Protein AF-K4GT91-F1 (afdb_monomer_lite)

Foldseek 3Di:
DDPCVQWDQDPVGIDGPDDDDDPVVVVVLVVQCVVVVPPDSVVSVVVVCVVCVVVVVVVVVVVVVVVVPPPPDDDDDDDDDDDDDDDDDDDDDDDDDDDDDDDDDDDDDDDDPPDDDPPPVVVVVVVVVVVVVVVVVVVVVVD

Structure (mmCIF, N/CA/C/O backbone):
data_AF-K4GT91-F1
#
_entry.id   AF-K4GT91-F1
#
loop_
_atom_site.group_PDB
_atom_site.id
_atom_site.type_symbol
_atom_site.label_atom_id
_atom_site.label_alt_id
_atom_site.label_comp_id
_atom_site.label_asym_id
_atom_site.label_entity_id
_atom_site.label_seq_id
_atom_site.pdbx_PDB_ins_code
_atom_site.Cartn_x
_atom_site.Cartn_y
_atom_site.Cartn_z
_atom_site.occupancy
_atom_site.B_iso_or_equiv
_atom_site.auth_seq_id
_atom_site.auth_comp_id
_atom_site.auth_asym_id
_atom_site.auth_atom_id
_atom_site.pdbx_PDB_model_num
ATOM 1 N N . LYS A 1 1 ? 4.064 -30.119 -3.073 1.00 56.38 1 LYS A N 1
ATOM 2 C CA . LYS A 1 1 ? 4.554 -28.962 -2.276 1.00 56.38 1 LYS A CA 1
ATOM 3 C C . LYS A 1 1 ? 3.805 -27.707 -2.748 1.00 56.38 1 LYS A C 1
ATOM 5 O O . LYS A 1 1 ? 4.273 -27.022 -3.643 1.00 56.38 1 LYS A O 1
ATOM 10 N N . LYS A 1 2 ? 2.558 -27.505 -2.295 1.00 62.47 2 LYS A N 1
ATOM 11 C CA . LYS A 1 2 ? 1.686 -26.429 -2.812 1.00 62.47 2 LYS A CA 1
ATOM 12 C C . LYS A 1 2 ? 2.152 -25.104 -2.202 1.00 62.47 2 LYS A C 1
ATOM 14 O O . LYS A 1 2 ? 2.277 -25.028 -0.984 1.00 62.47 2 LYS A O 1
ATOM 19 N N . ASP A 1 3 ? 2.470 -24.124 -3.042 1.00 64.06 3 ASP A N 1
ATOM 20 C CA . ASP A 1 3 ? 2.997 -22.814 -2.647 1.00 64.06 3 ASP A CA 1
ATOM 21 C C . ASP A 1 3 ? 1.975 -22.046 -1.792 1.00 64.06 3 ASP A C 1
ATOM 23 O O . ASP A 1 3 ? 1.023 -21.448 -2.293 1.00 64.06 3 ASP A O 1
ATOM 27 N N . ARG A 1 4 ? 2.150 -22.128 -0.470 1.00 71.00 4 ARG A N 1
ATOM 28 C CA . ARG A 1 4 ? 1.315 -21.450 0.530 1.00 71.00 4 ARG A CA 1
ATOM 29 C C . ARG A 1 4 ? 1.832 -20.059 0.890 1.00 71.00 4 ARG A C 1
ATOM 31 O O . ARG A 1 4 ? 1.158 -19.373 1.646 1.00 71.00 4 ARG A O 1
ATOM 38 N N . HIS A 1 5 ? 2.966 -19.605 0.347 1.00 79.25 5 HIS A N 1
ATOM 39 C CA . HIS A 1 5 ? 3.521 -18.305 0.743 1.00 79.25 5 HIS A CA 1
ATOM 40 C C . HIS A 1 5 ? 2.622 -17.135 0.336 1.00 79.25 5 HIS A C 1
ATOM 42 O O . HIS A 1 5 ? 2.744 -16.057 0.893 1.00 79.25 5 HIS A O 1
ATOM 48 N N . SER A 1 6 ? 1.696 -17.319 -0.605 1.00 88.81 6 SER A N 1
ATOM 49 C CA . SER A 1 6 ? 0.784 -16.261 -1.051 1.00 88.81 6 SER A CA 1
ATOM 50 C C . SER A 1 6 ? -0.464 -16.063 -0.183 1.00 88.81 6 SER A C 1
ATOM 52 O O . SER A 1 6 ? -1.171 -15.074 -0.389 1.00 88.81 6 SER A O 1
ATOM 54 N N . LYS A 1 7 ? -0.748 -16.968 0.764 1.00 93.69 7 LYS A N 1
ATOM 55 C CA . LYS A 1 7 ? -1.958 -16.913 1.592 1.00 93.69 7 LYS A CA 1
ATOM 56 C C . LYS A 1 7 ? -1.639 -16.602 3.050 1.00 93.69 7 LYS A C 1
ATOM 58 O O . LYS A 1 7 ? -0.653 -17.089 3.591 1.00 93.69 7 LYS A O 1
ATOM 63 N N . ILE A 1 8 ? -2.522 -15.832 3.674 1.00 94.44 8 ILE A N 1
ATOM 64 C CA . ILE A 1 8 ? -2.547 -15.559 5.114 1.00 94.44 8 ILE A CA 1
ATOM 65 C C . ILE A 1 8 ? -3.866 -16.062 5.696 1.00 94.44 8 ILE A C 1
ATOM 67 O O . ILE A 1 8 ? -4.878 -16.066 5.000 1.00 94.44 8 ILE A O 1
ATOM 71 N N . TYR A 1 9 ? -3.876 -16.489 6.954 1.00 94.25 9 TYR A N 1
ATOM 72 C CA . TYR A 1 9 ? -5.109 -16.859 7.649 1.00 94.25 9 TYR A CA 1
ATOM 73 C C . TYR A 1 9 ? -5.565 -15.692 8.518 1.00 94.25 9 TYR A C 1
ATOM 75 O O . TYR A 1 9 ? -4.774 -15.108 9.251 1.00 94.25 9 TYR A O 1
ATOM 83 N N . THR A 1 10 ? -6.841 -15.339 8.407 1.00 95.56 10 THR A N 1
ATOM 84 C CA . THR A 1 10 ? -7.498 -14.314 9.228 1.00 95.56 10 THR A CA 1
ATOM 85 C C . THR A 1 10 ? -8.653 -14.955 9.993 1.00 95.56 10 THR A C 1
ATOM 87 O O . THR A 1 10 ? -9.087 -16.047 9.626 1.00 95.56 10 THR A O 1
ATOM 90 N N . ALA A 1 11 ? -9.225 -14.267 10.987 1.00 96.12 11 ALA A N 1
ATOM 91 C CA . ALA A 1 11 ? -10.439 -14.735 11.674 1.00 96.12 11 ALA A CA 1
ATOM 92 C C . ALA A 1 11 ? -11.620 -15.002 10.713 1.00 96.12 11 ALA A C 1
ATOM 94 O O . ALA A 1 11 ? -12.526 -15.760 11.032 1.00 96.12 11 ALA A O 1
ATOM 95 N N . ARG A 1 12 ? -11.591 -14.415 9.506 1.00 95.44 12 ARG A N 1
ATOM 96 C CA . ARG A 1 12 ? -12.582 -14.622 8.437 1.00 95.44 12 ARG A CA 1
ATOM 97 C C . ARG A 1 12 ? -12.150 -15.671 7.394 1.00 95.44 12 ARG A C 1
ATOM 99 O O . ARG A 1 12 ? -12.740 -15.731 6.320 1.00 95.44 12 ARG A O 1
ATOM 106 N N . GLY A 1 13 ? -11.103 -16.454 7.666 1.00 95.56 13 GLY A N 1
ATOM 107 C CA . GLY A 1 13 ? -10.563 -17.492 6.779 1.00 95.56 13 GLY A CA 1
ATOM 108 C C . GLY A 1 13 ? -9.307 -17.089 5.979 1.00 95.56 13 GLY A C 1
ATOM 109 O O . GLY A 1 13 ? -8.714 -16.031 6.233 1.00 95.56 13 GLY A O 1
ATOM 110 N N . PRO A 1 14 ? -8.859 -17.939 5.026 1.00 95.56 14 PRO A N 1
ATOM 111 C CA . PRO A 1 14 ? -7.674 -17.695 4.200 1.00 95.56 14 PRO A CA 1
ATOM 112 C C . PRO A 1 14 ? -7.859 -16.517 3.231 1.00 95.56 14 PRO A C 1
ATOM 114 O O . PRO A 1 14 ? -8.840 -16.457 2.492 1.00 95.56 14 PRO A O 1
ATOM 117 N N . ARG A 1 15 ? -6.877 -15.618 3.157 1.00 95.81 15 ARG A N 1
ATOM 118 C CA . ARG A 1 15 ? -6.843 -14.464 2.245 1.00 95.81 15 ARG A CA 1
ATOM 119 C C . ARG A 1 15 ? -5.564 -14.408 1.423 1.00 95.81 15 ARG A C 1
ATOM 121 O O . ARG A 1 15 ? -4.533 -14.940 1.821 1.00 95.81 15 ARG A O 1
ATOM 128 N N . ASP A 1 16 ? -5.643 -13.780 0.251 1.00 94.25 16 ASP A N 1
ATOM 129 C CA . ASP A 1 16 ? -4.459 -13.438 -0.542 1.00 94.25 16 ASP A CA 1
ATOM 130 C C . ASP A 1 16 ? -3.750 -12.223 0.057 1.00 94.25 16 ASP A C 1
ATOM 132 O O . ASP A 1 16 ? -4.414 -11.285 0.493 1.00 94.25 16 ASP A O 1
ATOM 136 N N . ARG A 1 17 ? -2.417 -12.234 0.066 1.00 94.50 17 ARG A N 1
ATOM 137 C CA . ARG A 1 17 ? -1.619 -11.090 0.535 1.00 94.50 17 ARG A CA 1
ATOM 138 C C . ARG A 1 17 ? -1.321 -10.060 -0.557 1.00 94.50 17 ARG A C 1
ATOM 140 O O . ARG A 1 17 ? -0.703 -9.039 -0.276 1.00 94.50 17 ARG A O 1
ATOM 147 N N . ARG A 1 18 ? -1.668 -10.346 -1.815 1.00 94.12 18 ARG A N 1
ATOM 148 C CA . ARG A 1 18 ? -1.424 -9.441 -2.945 1.00 94.12 18 ARG A CA 1
ATOM 149 C C . ARG A 1 18 ? -2.582 -8.465 -3.072 1.00 94.12 18 ARG A C 1
ATOM 151 O O . ARG A 1 18 ? -3.725 -8.880 -3.252 1.00 94.12 18 ARG A O 1
ATOM 158 N N . MET A 1 19 ? -2.262 -7.182 -3.049 1.00 95.38 19 MET A N 1
ATOM 159 C CA . MET A 1 19 ? -3.227 -6.120 -3.302 1.00 95.38 19 MET A CA 1
ATOM 160 C C . MET A 1 19 ? -3.209 -5.750 -4.785 1.00 95.38 19 MET A C 1
ATOM 162 O O . MET A 1 19 ? -2.147 -5.697 -5.406 1.00 95.38 19 MET A O 1
ATOM 166 N N . ARG A 1 20 ? -4.391 -5.517 -5.361 1.00 96.88 20 ARG A N 1
ATOM 167 C CA . ARG A 1 20 ? -4.554 -4.921 -6.692 1.00 96.88 20 ARG A CA 1
ATOM 168 C C . ARG A 1 20 ? -5.054 -3.502 -6.480 1.00 96.88 20 ARG A C 1
ATOM 170 O O . ARG A 1 20 ? -6.143 -3.327 -5.942 1.00 96.88 20 ARG A O 1
ATOM 177 N N . LEU A 1 21 ? -4.234 -2.529 -6.844 1.00 97.00 21 LEU A N 1
ATOM 178 C CA . LEU A 1 21 ? -4.549 -1.112 -6.698 1.00 97.00 21 LEU A CA 1
ATOM 179 C C . LEU A 1 21 ? -5.222 -0.598 -7.977 1.00 97.00 21 LEU A C 1
ATOM 181 O O . LEU A 1 21 ? -4.982 -1.138 -9.062 1.00 97.00 21 LEU A O 1
ATOM 185 N N . SER A 1 22 ? -6.072 0.423 -7.848 1.00 98.06 22 SER A N 1
ATOM 186 C CA . SER A 1 22 ? -6.531 1.200 -9.003 1.00 98.06 22 SER A CA 1
ATOM 187 C C . SER A 1 22 ? -5.352 1.969 -9.607 1.00 98.06 22 SER A C 1
ATOM 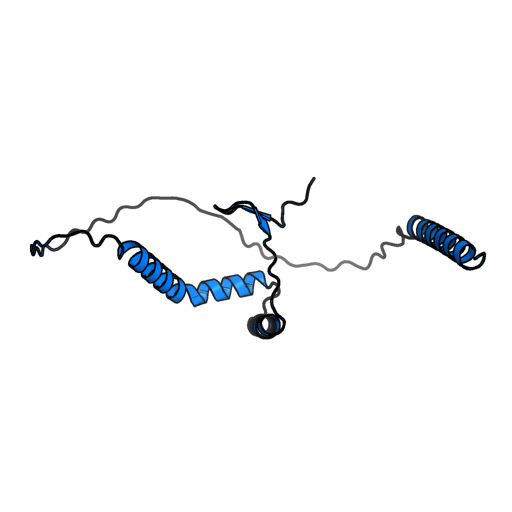189 O O . SER A 1 22 ? -4.319 2.135 -8.962 1.00 98.06 22 SER A O 1
ATOM 191 N N . LEU A 1 23 ? -5.492 2.434 -10.850 1.00 98.00 23 LEU A N 1
ATOM 192 C CA . LEU A 1 23 ? -4.417 3.165 -11.531 1.00 98.00 23 LEU A CA 1
ATOM 193 C C . LEU A 1 23 ? -4.001 4.432 -10.773 1.00 98.00 23 LEU A C 1
ATOM 195 O O . LEU A 1 23 ? -2.812 4.688 -10.624 1.00 98.00 23 LEU A O 1
ATOM 199 N N . GLU A 1 24 ? -4.978 5.184 -10.274 1.00 98.19 24 GLU A N 1
ATOM 200 C CA . GLU A 1 24 ? -4.763 6.419 -9.519 1.00 98.19 24 GLU A CA 1
ATOM 201 C C . GLU A 1 24 ? -3.992 6.159 -8.219 1.00 98.19 24 GLU A C 1
ATOM 203 O O . GLU A 1 24 ? -2.907 6.698 -8.026 1.00 98.19 24 GLU A O 1
ATOM 208 N N . VAL A 1 25 ? -4.475 5.223 -7.397 1.00 97.81 25 VAL A N 1
ATOM 209 C CA . VAL A 1 25 ? -3.819 4.859 -6.131 1.00 97.81 25 VAL A CA 1
ATOM 210 C C . VAL A 1 25 ? -2.443 4.244 -6.375 1.00 97.81 25 VAL A C 1
ATOM 212 O O . VAL A 1 25 ? -1.526 4.456 -5.590 1.00 97.81 25 VAL A O 1
ATOM 215 N N . ALA A 1 26 ? -2.273 3.472 -7.454 1.00 98.00 26 ALA A N 1
ATOM 216 C CA . ALA A 1 26 ? -0.975 2.910 -7.801 1.00 98.00 26 ALA A CA 1
ATOM 217 C C . ALA A 1 26 ? 0.051 4.009 -8.101 1.00 98.00 26 ALA A C 1
ATOM 219 O O . ALA A 1 26 ? 1.184 3.880 -7.650 1.00 98.00 26 ALA A O 1
ATOM 220 N N . ARG A 1 27 ? -0.334 5.077 -8.815 1.00 98.19 27 ARG A N 1
ATOM 221 C CA . ARG A 1 27 ? 0.566 6.200 -9.110 1.00 98.19 27 ARG A CA 1
ATOM 222 C C . ARG A 1 27 ? 1.066 6.842 -7.816 1.00 98.19 27 ARG A C 1
ATOM 224 O O . ARG A 1 27 ? 2.262 6.808 -7.563 1.00 98.19 27 ARG A O 1
ATOM 231 N N . GLU A 1 28 ? 0.154 7.297 -6.961 1.00 98.00 28 GLU A N 1
ATOM 232 C CA . GLU A 1 28 ? 0.522 7.933 -5.687 1.00 98.00 28 GLU A CA 1
ATOM 233 C C . GLU A 1 28 ? 1.340 7.002 -4.779 1.00 98.00 28 GLU A C 1
ATOM 235 O O . GLU A 1 28 ? 2.294 7.422 -4.124 1.00 98.00 28 GLU A O 1
ATOM 240 N N . PHE A 1 29 ? 0.992 5.711 -4.753 1.00 98.19 29 PHE A N 1
ATOM 241 C CA . PHE A 1 29 ? 1.703 4.719 -3.955 1.00 98.19 29 PHE A CA 1
ATOM 242 C C . PHE A 1 29 ? 3.149 4.510 -4.423 1.00 98.19 29 PHE A C 1
ATOM 244 O O . PHE A 1 29 ? 4.048 4.415 -3.584 1.00 98.19 29 PHE A O 1
ATOM 251 N N . PHE A 1 30 ? 3.382 4.401 -5.735 1.00 97.69 30 PHE A N 1
ATOM 252 C CA . PHE A 1 30 ? 4.728 4.191 -6.272 1.00 97.69 30 PHE A CA 1
ATOM 253 C C . PHE A 1 30 ? 5.572 5.466 -6.216 1.00 97.69 30 PHE A C 1
ATOM 255 O O . PHE A 1 30 ? 6.742 5.367 -5.863 1.00 97.69 30 PHE A O 1
ATOM 262 N N . ASP A 1 31 ? 4.975 6.644 -6.411 1.00 98.12 31 ASP A N 1
ATOM 263 C CA . ASP A 1 31 ? 5.669 7.924 -6.216 1.00 98.12 31 ASP A CA 1
ATOM 264 C C . ASP A 1 31 ? 6.180 8.051 -4.765 1.00 98.12 31 ASP A C 1
ATOM 266 O O . ASP A 1 31 ? 7.332 8.415 -4.519 1.00 98.12 31 ASP A O 1
ATOM 270 N N . LEU A 1 32 ? 5.354 7.665 -3.783 1.00 97.81 32 LEU A N 1
ATOM 271 C CA . LEU A 1 32 ? 5.769 7.595 -2.380 1.00 97.81 32 LEU A CA 1
ATOM 272 C C . LEU A 1 32 ? 6.865 6.544 -2.147 1.00 97.81 32 LEU A C 1
ATOM 274 O O . LEU A 1 32 ? 7.784 6.778 -1.363 1.00 97.81 32 LEU A O 1
ATOM 278 N N . GLN A 1 33 ? 6.764 5.373 -2.782 1.00 98.12 33 GLN A N 1
ATOM 279 C CA . GLN A 1 33 ? 7.773 4.320 -2.658 1.00 98.12 33 GLN A CA 1
ATOM 280 C C . GLN A 1 33 ? 9.144 4.795 -3.159 1.00 98.12 33 GLN A C 1
ATOM 282 O O . GLN A 1 33 ? 10.146 4.516 -2.495 1.00 98.12 33 GLN A O 1
ATOM 287 N N . ASP A 1 34 ? 9.173 5.517 -4.277 1.00 98.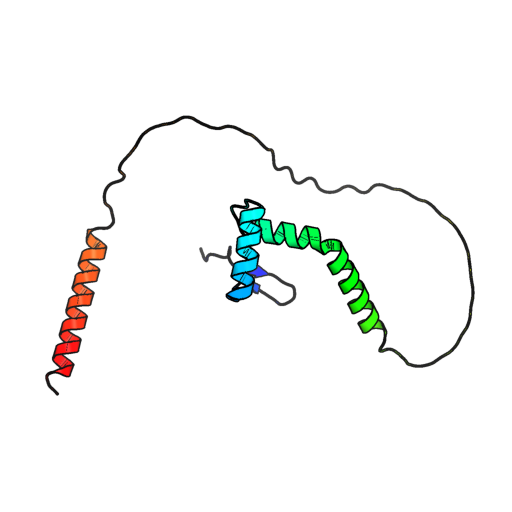12 34 ASP A N 1
ATOM 288 C CA . ASP A 1 34 ? 10.389 6.077 -4.863 1.00 98.12 34 ASP A CA 1
ATOM 289 C C . ASP A 1 34 ? 10.964 7.191 -3.980 1.00 98.12 34 ASP A C 1
ATOM 291 O O . ASP A 1 34 ? 12.165 7.203 -3.719 1.00 98.12 34 ASP A O 1
ATOM 295 N N . MET A 1 35 ? 10.114 8.060 -3.423 1.00 97.94 35 MET A N 1
ATOM 296 C CA . MET A 1 35 ? 10.536 9.111 -2.485 1.00 97.94 35 MET A CA 1
ATOM 297 C C . MET A 1 35 ? 11.152 8.551 -1.192 1.00 97.94 35 MET A C 1
ATOM 299 O O . MET A 1 35 ? 12.056 9.158 -0.622 1.00 97.94 35 MET A O 1
ATOM 303 N N . LEU A 1 36 ? 10.663 7.406 -0.711 1.00 97.38 36 LEU A N 1
ATOM 304 C CA . LEU A 1 36 ? 11.220 6.704 0.453 1.00 97.38 36 LEU A CA 1
ATOM 305 C C . LEU A 1 36 ? 12.386 5.768 0.087 1.00 97.38 36 LEU A C 1
ATOM 307 O O . LEU A 1 36 ? 12.956 5.132 0.975 1.00 97.38 36 LEU A O 1
ATOM 311 N N . GLU A 1 37 ? 12.705 5.649 -1.204 1.00 97.62 37 GLU A N 1
ATOM 312 C CA . GLU A 1 37 ? 13.750 4.783 -1.761 1.00 97.62 37 GLU A CA 1
ATOM 313 C C . GLU A 1 37 ? 13.616 3.307 -1.334 1.00 97.62 37 GLU A C 1
ATOM 315 O O . GLU A 1 37 ? 14.591 2.581 -1.103 1.00 97.62 37 GLU A O 1
ATOM 320 N N . PHE A 1 38 ? 12.379 2.817 -1.212 1.00 97.75 38 PHE A N 1
ATOM 321 C CA . PHE A 1 38 ? 12.128 1.436 -0.812 1.00 97.75 38 PHE A CA 1
ATOM 322 C C . PHE A 1 38 ? 12.082 0.477 -2.006 1.00 97.75 38 PHE A C 1
ATOM 324 O O . PHE A 1 38 ? 11.232 0.568 -2.881 1.00 97.75 38 PHE A O 1
ATOM 331 N N . ASP A 1 39 ? 12.909 -0.570 -1.958 1.00 95.06 39 ASP A N 1
ATOM 332 C CA . ASP A 1 39 ? 12.941 -1.637 -2.977 1.00 95.06 39 ASP A CA 1
ATOM 333 C C . ASP A 1 39 ? 11.674 -2.523 -2.989 1.00 95.06 39 ASP A C 1
ATOM 335 O O . ASP A 1 39 ? 11.326 -3.153 -3.987 1.00 95.06 39 ASP A O 1
ATOM 339 N N . LYS A 1 40 ? 10.949 -2.599 -1.865 1.00 96.31 40 LYS A N 1
ATOM 340 C CA . LYS A 1 40 ? 9.764 -3.459 -1.726 1.00 96.31 40 LYS A CA 1
ATOM 341 C C . LYS A 1 40 ? 8.563 -2.664 -1.245 1.00 96.31 40 LYS A C 1
ATOM 343 O O . LYS A 1 40 ? 8.592 -2.136 -0.138 1.00 96.31 40 LYS A O 1
ATOM 348 N N . ALA A 1 41 ? 7.458 -2.763 -1.984 1.00 95.69 41 ALA A N 1
ATOM 349 C CA . ALA A 1 41 ? 6.163 -2.179 -1.629 1.00 95.69 41 ALA A CA 1
ATOM 350 C C . ALA A 1 41 ? 5.690 -2.532 -0.204 1.00 95.69 41 ALA A C 1
ATOM 352 O O . ALA A 1 41 ? 5.027 -1.736 0.452 1.00 95.69 41 ALA A O 1
ATOM 353 N N . SER A 1 42 ? 6.052 -3.713 0.316 1.00 96.12 42 SER A N 1
ATOM 354 C CA . SER A 1 42 ? 5.708 -4.102 1.690 1.00 96.12 42 SER A CA 1
ATOM 355 C C . SER A 1 42 ? 6.298 -3.163 2.746 1.00 96.12 42 SER A C 1
ATOM 357 O O . SER A 1 42 ? 5.649 -2.944 3.763 1.00 96.12 42 SER A O 1
ATOM 359 N N . LYS A 1 43 ? 7.487 -2.590 2.504 1.00 97.81 43 LYS A N 1
ATOM 360 C CA . LYS A 1 43 ? 8.116 -1.612 3.406 1.00 97.81 43 LYS A CA 1
ATOM 361 C C . LYS A 1 43 ? 7.366 -0.283 3.390 1.00 97.81 43 LYS A C 1
ATOM 363 O O . LYS A 1 43 ? 7.118 0.287 4.444 1.00 97.81 43 LYS A O 1
ATOM 368 N N . THR A 1 44 ? 6.930 0.167 2.213 1.00 97.88 44 THR A N 1
ATOM 369 C CA . THR A 1 44 ? 6.090 1.366 2.073 1.00 97.88 44 THR A CA 1
ATOM 370 C C . THR A 1 44 ? 4.776 1.203 2.832 1.00 97.88 44 THR A C 1
ATOM 372 O O . THR A 1 44 ? 4.370 2.094 3.571 1.00 97.88 44 THR A O 1
ATOM 375 N N . VAL A 1 45 ? 4.134 0.035 2.719 1.00 97.69 45 VAL A N 1
ATOM 376 C CA . VAL A 1 45 ? 2.907 -0.271 3.474 1.00 97.69 45 VAL A CA 1
ATOM 377 C C . VAL A 1 45 ? 3.168 -0.299 4.985 1.00 97.69 45 VAL A C 1
ATOM 379 O O . VAL A 1 45 ? 2.373 0.245 5.747 1.00 97.69 45 VAL A O 1
ATOM 382 N N . GLU A 1 46 ? 4.274 -0.890 5.438 1.00 97.62 46 GLU A N 1
ATOM 383 C CA . GLU A 1 46 ? 4.665 -0.890 6.856 1.00 97.62 46 GLU A CA 1
ATOM 384 C C . GLU A 1 46 ? 4.912 0.528 7.395 1.00 97.62 46 GLU A C 1
ATOM 386 O O . GLU A 1 46 ? 4.474 0.864 8.502 1.00 97.62 46 GLU A O 1
ATOM 391 N N . TRP A 1 47 ? 5.559 1.378 6.597 1.00 98.31 47 TRP A N 1
ATOM 392 C CA . TRP A 1 47 ? 5.776 2.784 6.917 1.00 98.31 47 TRP A CA 1
ATOM 393 C C . TRP A 1 47 ? 4.450 3.550 7.014 1.00 98.31 47 TRP A C 1
ATOM 395 O O . TRP A 1 47 ? 4.199 4.198 8.029 1.00 98.31 47 TRP A O 1
ATOM 405 N N . LEU A 1 48 ? 3.548 3.387 6.039 1.00 97.81 48 LEU A N 1
ATOM 406 C CA . LEU A 1 48 ? 2.208 3.989 6.056 1.00 97.81 48 LEU A CA 1
ATOM 407 C C . LEU A 1 48 ? 1.402 3.565 7.292 1.00 97.81 48 LEU A C 1
ATOM 409 O O . LEU A 1 48 ? 0.782 4.403 7.952 1.00 97.81 48 LEU A O 1
ATOM 413 N N . LEU A 1 49 ? 1.426 2.275 7.641 1.00 97.50 49 LEU A N 1
ATOM 414 C CA . LEU A 1 49 ? 0.767 1.760 8.844 1.00 97.50 49 LEU A CA 1
ATOM 415 C C . LEU A 1 49 ? 1.390 2.326 10.119 1.00 97.50 49 LEU A C 1
ATOM 417 O O . LEU A 1 49 ? 0.670 2.579 11.079 1.00 97.50 49 LEU A O 1
ATOM 421 N N . SER A 1 50 ? 2.706 2.545 10.132 1.00 97.50 50 SER A N 1
ATOM 422 C CA . SER A 1 50 ? 3.406 3.155 11.263 1.00 97.50 50 SER A CA 1
ATOM 423 C C . SER A 1 50 ? 3.062 4.629 11.439 1.00 97.50 50 SER A C 1
ATOM 425 O O . SER A 1 50 ? 2.790 5.045 12.566 1.00 97.50 50 SER A O 1
ATOM 427 N N . GLN A 1 51 ? 2.996 5.384 10.345 1.00 96.56 51 GLN A N 1
ATOM 428 C CA . GLN A 1 51 ? 2.640 6.800 10.358 1.00 96.56 51 GLN A CA 1
ATOM 429 C C . GLN A 1 51 ? 1.169 7.023 10.742 1.00 96.56 51 GLN A C 1
ATOM 431 O O . GLN A 1 51 ? 0.843 7.966 11.457 1.00 96.56 51 GLN A O 1
ATOM 436 N N . SER A 1 52 ? 0.276 6.119 10.329 1.00 97.38 52 SER A N 1
ATOM 437 C CA . SER A 1 52 ? -1.169 6.200 10.598 1.00 97.38 52 SER A CA 1
ATOM 438 C C . SER A 1 52 ? -1.612 5.560 11.924 1.00 97.38 52 SER A C 1
ATOM 440 O O . SER A 1 52 ? -2.810 5.518 12.213 1.00 97.38 52 SER A O 1
ATOM 442 N N . LYS A 1 53 ? -0.683 5.100 12.781 1.00 96.75 53 LYS A N 1
ATOM 443 C CA . LYS A 1 53 ? -1.001 4.435 14.065 1.00 96.75 53 LYS A CA 1
ATOM 444 C C . LYS A 1 53 ? -1.963 5.238 14.945 1.00 96.75 53 LYS A C 1
ATOM 446 O O . LYS A 1 53 ? -2.858 4.650 15.552 1.00 96.75 53 LYS A O 1
ATOM 451 N N . SER A 1 54 ? -1.781 6.554 15.049 1.00 95.44 54 SER A N 1
ATOM 452 C CA . SER A 1 54 ? -2.647 7.428 15.856 1.00 95.44 54 SER A CA 1
ATOM 453 C C . SER A 1 54 ? -4.070 7.491 15.295 1.00 95.44 54 SER A C 1
ATOM 455 O O . SER A 1 54 ? -5.023 7.236 16.033 1.00 95.44 54 SER A O 1
ATOM 457 N N . ALA A 1 55 ? -4.205 7.724 13.988 1.00 96.69 55 ALA A N 1
ATOM 458 C CA . ALA A 1 55 ? -5.488 7.766 13.291 1.00 96.69 55 ALA A CA 1
ATOM 459 C C . ALA A 1 55 ? -6.240 6.428 13.396 1.00 96.69 55 ALA A C 1
ATOM 461 O O . ALA A 1 55 ? -7.433 6.400 13.692 1.00 96.69 55 ALA A O 1
ATOM 462 N N . ILE A 1 56 ? -5.534 5.299 13.252 1.00 96.38 56 ILE A N 1
ATOM 463 C CA . ILE A 1 56 ? -6.126 3.962 13.414 1.00 96.38 56 ILE A CA 1
ATOM 464 C C . ILE A 1 56 ? -6.640 3.764 14.851 1.00 96.38 56 ILE A C 1
ATOM 466 O O . ILE A 1 56 ? -7.741 3.242 15.046 1.00 96.38 56 ILE A O 1
ATOM 470 N N . LYS A 1 57 ? -5.882 4.195 15.872 1.00 95.56 57 LYS A N 1
ATOM 471 C CA . LYS A 1 57 ? -6.303 4.110 17.286 1.00 95.56 57 LYS A CA 1
ATOM 472 C C . LYS A 1 57 ? -7.538 4.962 17.578 1.00 95.56 57 LYS A C 1
ATOM 474 O O . LYS A 1 57 ? -8.385 4.567 18.378 1.00 95.56 57 LYS A O 1
ATOM 479 N N . GLU A 1 58 ? -7.642 6.139 16.976 1.00 95.38 58 GLU A N 1
ATOM 480 C CA . GLU A 1 58 ? -8.829 6.986 17.086 1.00 95.38 58 GLU A CA 1
ATOM 481 C C . GLU A 1 58 ? -10.052 6.342 16.432 1.00 95.38 58 GLU A C 1
ATOM 483 O O . GLU A 1 58 ? -11.083 6.195 17.091 1.00 95.38 58 GLU A O 1
ATOM 488 N N . LEU A 1 59 ? -9.904 5.851 15.202 1.00 94.94 59 LEU A N 1
ATO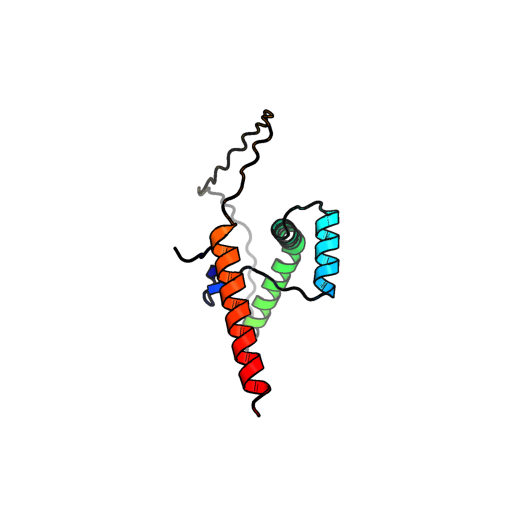M 489 C CA . LEU A 1 59 ? -10.963 5.139 14.488 1.00 94.94 59 LEU A CA 1
ATOM 490 C C . LEU A 1 59 ? -11.439 3.893 15.253 1.00 94.94 59 LEU A C 1
ATOM 492 O O . LEU A 1 59 ? -12.627 3.600 15.327 1.00 94.94 59 LEU A O 1
ATOM 496 N N . SER A 1 60 ? -10.516 3.166 15.879 1.00 93.38 60 SER A N 1
ATOM 497 C CA . SER A 1 60 ? -10.855 1.981 16.676 1.00 93.38 60 SER A CA 1
ATOM 498 C C . SER A 1 60 ? -11.716 2.343 17.893 1.00 93.38 60 SER A C 1
ATOM 500 O O . SER A 1 60 ? -12.670 1.633 18.213 1.00 93.38 60 SER A O 1
ATOM 502 N N . ARG A 1 61 ? -11.424 3.477 18.547 1.00 92.19 61 ARG A N 1
ATOM 503 C CA . ARG A 1 61 ? -12.231 3.993 19.664 1.00 92.19 61 ARG A CA 1
ATOM 504 C C . ARG A 1 61 ? -13.612 4.454 19.206 1.00 92.19 61 ARG A C 1
ATOM 506 O O . ARG A 1 61 ? -14.581 4.196 19.916 1.00 92.19 61 ARG A O 1
ATOM 513 N N . SER A 1 62 ? -13.727 5.123 18.058 1.00 90.94 62 SER A N 1
ATOM 514 C CA . SER A 1 62 ? -15.032 5.578 17.559 1.00 90.94 62 SER A CA 1
ATOM 515 C C . SER A 1 62 ? -15.940 4.404 17.182 1.00 90.94 62 SER A C 1
ATOM 517 O O . SER A 1 62 ? -17.101 4.388 17.588 1.00 90.94 62 SER A O 1
ATOM 519 N N . ILE A 1 63 ? -15.400 3.373 16.523 1.00 90.69 63 ILE A N 1
ATOM 520 C CA . ILE A 1 63 ? -16.138 2.138 16.210 1.00 90.69 63 ILE A CA 1
ATOM 521 C C . ILE A 1 63 ? -16.626 1.453 17.496 1.00 90.69 63 ILE A C 1
ATOM 523 O O . ILE A 1 63 ? -17.783 1.044 17.578 1.00 90.69 63 ILE A O 1
ATOM 527 N N . ALA A 1 64 ? -15.777 1.367 18.527 1.00 86.00 64 ALA A N 1
ATOM 528 C CA . ALA A 1 64 ? -16.169 0.792 19.814 1.00 86.00 64 ALA A CA 1
ATOM 529 C C . ALA A 1 64 ? -17.301 1.587 20.493 1.00 86.00 64 ALA A C 1
ATOM 531 O O . ALA A 1 64 ? -18.242 0.988 21.010 1.00 86.00 64 ALA A O 1
ATOM 532 N N . LYS A 1 65 ? -17.256 2.926 20.443 1.00 80.38 65 LYS A N 1
ATOM 533 C CA . LYS A 1 65 ? -18.320 3.790 20.983 1.00 80.38 65 LYS A CA 1
ATOM 534 C C . LYS A 1 65 ? -19.655 3.605 20.256 1.00 80.38 65 LYS A C 1
ATOM 536 O O . LYS A 1 65 ? -20.687 3.553 20.917 1.00 80.38 65 LYS A O 1
ATOM 541 N N . MET A 1 66 ? -19.650 3.466 18.927 1.00 74.12 66 MET A N 1
ATOM 542 C CA . MET A 1 66 ? -20.883 3.237 18.156 1.00 74.12 66 MET A CA 1
ATOM 543 C C . MET A 1 66 ? -21.542 1.897 18.507 1.00 74.12 66 MET A C 1
ATOM 545 O O . MET A 1 66 ? -22.762 1.831 18.622 1.00 74.12 66 MET A O 1
ATOM 549 N N . ASN A 1 67 ? -20.747 0.854 18.758 1.00 70.19 67 ASN A N 1
ATOM 550 C CA . ASN A 1 67 ? -21.268 -0.459 19.148 1.00 70.19 67 ASN A CA 1
ATOM 551 C C . ASN A 1 67 ? -21.850 -0.487 20.574 1.00 70.19 67 ASN A C 1
ATOM 553 O O . ASN A 1 67 ? -22.618 -1.389 20.890 1.00 70.19 67 ASN A O 1
ATOM 557 N N . ASN A 1 68 ? -21.511 0.494 21.418 1.00 61.00 68 ASN A N 1
ATOM 558 C CA . ASN A 1 68 ? -22.008 0.607 22.793 1.00 61.00 68 ASN A CA 1
ATOM 559 C C . ASN A 1 68 ? -23.249 1.516 22.921 1.00 61.00 68 ASN A C 1
ATOM 561 O O . ASN A 1 68 ? -23.782 1.674 24.015 1.00 61.00 68 ASN A O 1
ATOM 565 N N . SER A 1 69 ? -23.702 2.139 21.825 1.00 59.12 69 SER A N 1
ATOM 566 C CA . SER A 1 69 ? -24.770 3.154 21.825 1.00 59.12 69 SER A CA 1
ATOM 567 C C . SER A 1 69 ? -26.169 2.600 21.503 1.00 59.12 69 SER A C 1
ATOM 569 O O . SER A 1 69 ? -27.121 3.375 21.421 1.00 59.12 69 SER A O 1
ATOM 571 N N . CYS A 1 70 ? -26.328 1.286 21.316 1.00 42.81 70 CYS A N 1
ATOM 572 C CA . CYS A 1 70 ? -27.617 0.655 20.994 1.00 42.81 70 CYS A CA 1
ATOM 573 C C . CYS A 1 70 ? -28.221 -0.201 22.123 1.00 42.81 70 CYS A C 1
ATOM 575 O O . CYS A 1 70 ? -29.151 -0.962 21.877 1.00 42.81 70 CYS A O 1
ATOM 577 N N . THR A 1 71 ? -27.780 -0.029 23.372 1.00 50.47 71 THR A N 1
ATOM 578 C CA . THR A 1 71 ? -28.507 -0.516 24.560 1.00 50.47 71 THR A CA 1
ATOM 579 C C . THR A 1 71 ? -29.096 0.657 25.339 1.00 50.47 71 THR A C 1
ATOM 581 O O .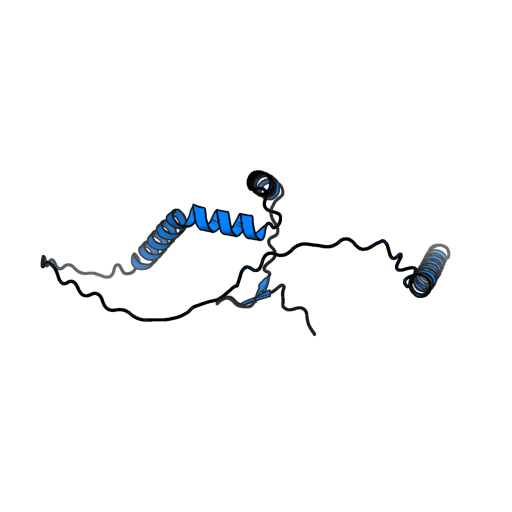 THR A 1 71 ? -28.758 0.895 26.494 1.00 50.47 71 THR A O 1
ATOM 584 N N . ALA A 1 72 ? -29.975 1.422 24.691 1.00 49.97 72 ALA A N 1
ATOM 585 C CA . ALA A 1 72 ? -30.877 2.332 25.386 1.00 49.97 72 ALA A CA 1
ATOM 586 C C . ALA A 1 72 ? -32.131 1.550 25.800 1.00 49.97 72 ALA A C 1
ATOM 588 O O . ALA A 1 72 ? -33.139 1.528 25.098 1.00 49.97 72 ALA A O 1
ATOM 589 N N . GLY A 1 73 ? -32.029 0.877 26.943 1.00 48.09 73 GLY A N 1
ATOM 590 C CA . GLY A 1 73 ? -33.159 0.387 27.719 1.00 48.09 73 GLY A CA 1
ATOM 591 C C . GLY A 1 73 ? -33.012 0.900 29.146 1.00 48.09 73 GLY A C 1
ATOM 592 O O . GLY A 1 73 ? -32.318 0.279 29.935 1.00 48.09 73 GLY A O 1
ATOM 593 N N . SER A 1 74 ? -33.612 2.064 29.405 1.00 53.56 74 SER A N 1
ATOM 594 C CA . SER A 1 74 ? -34.062 2.610 30.695 1.00 53.56 74 SER A CA 1
ATOM 595 C C . SER A 1 74 ? -33.298 2.253 31.980 1.00 53.56 74 SER A C 1
ATOM 597 O O . SER A 1 74 ? -33.444 1.159 32.508 1.00 53.56 74 SER A O 1
ATOM 599 N N . ALA A 1 75 ? -32.669 3.250 32.605 1.00 44.75 75 ALA A N 1
ATOM 600 C CA . ALA A 1 75 ? -33.228 3.975 33.759 1.00 44.75 75 ALA A CA 1
ATOM 601 C C . ALA A 1 75 ? -32.120 4.733 34.514 1.00 44.75 75 ALA A C 1
ATOM 603 O O . ALA A 1 75 ? -31.016 4.241 34.716 1.00 44.75 75 ALA A O 1
ATOM 604 N N . SER A 1 76 ? -32.470 5.952 34.913 1.00 50.84 76 SER A N 1
ATOM 605 C CA . SER A 1 76 ? -31.774 6.835 35.850 1.00 50.84 76 SER A CA 1
ATOM 606 C C . SER A 1 76 ? -31.118 6.114 37.036 1.00 50.84 76 SER A C 1
ATOM 608 O O . SER A 1 76 ? -31.779 5.304 37.676 1.00 50.84 76 SER A O 1
ATOM 610 N N . SER A 1 77 ? -29.884 6.486 37.394 1.00 46.78 77 SER A N 1
ATOM 611 C CA . SER A 1 77 ? -29.553 6.846 38.783 1.00 46.78 77 SER A CA 1
ATOM 612 C C . SER A 1 77 ? -28.157 7.463 38.876 1.00 46.78 77 SER A C 1
ATOM 614 O O . SER A 1 77 ? -27.161 6.894 38.439 1.00 46.78 77 SER A O 1
ATOM 616 N N . THR A 1 78 ? -28.117 8.643 39.479 1.00 50.88 78 THR A N 1
ATOM 617 C CA . THR A 1 78 ? -26.948 9.411 39.910 1.00 50.88 78 THR A CA 1
ATOM 618 C C . THR A 1 78 ? -26.137 8.657 40.964 1.00 50.88 78 THR A C 1
ATOM 620 O O . THR A 1 78 ? -26.731 8.121 41.898 1.00 50.88 78 THR A O 1
ATOM 623 N N . SER A 1 79 ? -24.807 8.681 40.882 1.00 49.84 79 SER A N 1
ATOM 624 C CA . SER A 1 79 ? -23.938 8.541 42.058 1.00 49.84 79 SER A CA 1
ATOM 625 C C . SER A 1 79 ? -22.515 8.963 41.713 1.00 49.84 79 SER A C 1
ATOM 627 O O . SER A 1 79 ? -21.872 8.377 40.847 1.00 49.84 79 SER A O 1
ATOM 629 N N . GLU A 1 80 ? -22.045 9.982 42.416 1.00 46.62 80 GLU A N 1
ATOM 630 C CA . GLU A 1 80 ? -20.708 10.558 42.355 1.00 46.62 80 GLU A CA 1
ATOM 631 C C . GLU A 1 80 ? -19.771 9.775 43.287 1.00 46.62 80 GLU A C 1
ATOM 633 O O . GLU A 1 80 ? -20.156 9.452 44.410 1.00 46.62 80 GLU A O 1
ATOM 638 N N . CYS A 1 81 ? -18.542 9.486 42.856 1.00 34.22 81 CYS A N 1
ATOM 639 C CA . CYS A 1 81 ? -17.444 9.166 43.769 1.00 34.22 81 CYS A CA 1
ATOM 640 C C . CYS A 1 81 ? -16.080 9.434 43.114 1.00 34.22 81 CYS A C 1
ATOM 642 O O . CYS A 1 81 ? -15.627 8.713 42.226 1.00 34.22 81 CYS A O 1
ATOM 644 N N . GLU A 1 82 ? -15.422 10.496 43.584 1.00 45.78 82 GLU A N 1
ATOM 645 C CA . GLU A 1 82 ? -13.970 10.649 43.526 1.00 45.78 82 GLU A CA 1
ATOM 646 C C . GLU A 1 82 ? -13.308 9.679 44.518 1.00 45.78 82 GLU A C 1
ATOM 648 O O . GLU A 1 82 ? -13.748 9.576 45.661 1.00 45.78 82 GLU A O 1
ATOM 653 N N . VAL A 1 83 ? -12.215 9.023 44.114 1.00 39.06 83 VAL A N 1
ATOM 654 C CA . VAL A 1 83 ? -11.132 8.599 45.020 1.00 39.06 83 VAL A CA 1
ATOM 655 C C . VAL A 1 83 ? -9.850 8.389 44.210 1.00 39.06 83 VAL A C 1
ATOM 657 O O . VAL A 1 83 ? -9.855 7.784 43.138 1.00 39.06 83 VAL A O 1
ATOM 660 N N . ALA A 1 84 ? -8.753 8.938 44.725 1.00 39.88 84 ALA A N 1
ATOM 661 C CA . ALA A 1 84 ? -7.441 8.963 44.101 1.00 39.88 84 ALA A CA 1
ATOM 662 C C . ALA A 1 84 ? -6.542 7.779 44.516 1.00 39.88 84 ALA A C 1
ATOM 664 O O . ALA A 1 84 ? -6.589 7.321 45.652 1.00 39.88 84 ALA A O 1
ATOM 665 N N . SER A 1 85 ? -5.641 7.439 43.585 1.00 42.75 85 SER A N 1
ATOM 666 C CA . SER A 1 85 ? -4.277 6.898 43.742 1.00 42.75 85 SER A CA 1
ATOM 667 C C . SER A 1 85 ? -4.037 5.463 44.239 1.00 42.75 85 SER A C 1
ATOM 669 O O . SER A 1 85 ? -4.438 5.062 45.324 1.00 42.75 85 SER A O 1
ATOM 671 N N . GLY A 1 86 ? -3.197 4.749 43.476 1.00 31.97 86 GLY A N 1
ATOM 672 C CA . GLY A 1 86 ? -2.499 3.527 43.882 1.00 31.97 86 GLY A CA 1
ATOM 673 C C . GLY A 1 86 ? -1.577 3.020 42.769 1.00 31.97 86 GLY A C 1
ATOM 674 O O . GLY A 1 86 ? -2.043 2.442 41.795 1.00 31.97 86 GLY A O 1
ATOM 675 N N . ILE A 1 87 ? -0.281 3.303 42.899 1.00 42.19 87 ILE A N 1
ATOM 676 C CA . ILE A 1 87 ? 0.820 2.810 42.060 1.00 42.19 87 ILE A CA 1
ATOM 677 C C . ILE A 1 87 ? 1.093 1.329 42.365 1.00 42.19 87 ILE A C 1
ATOM 679 O O . ILE A 1 87 ? 1.105 0.961 43.535 1.00 42.19 87 ILE A O 1
ATOM 683 N N . ASP A 1 88 ? 1.356 0.509 41.345 1.00 34.53 88 ASP A N 1
ATOM 684 C CA . ASP A 1 88 ? 2.244 -0.657 41.467 1.00 34.53 88 ASP A CA 1
ATOM 685 C C . ASP A 1 88 ? 2.841 -1.022 40.097 1.00 34.53 88 ASP A C 1
ATOM 687 O O . ASP A 1 88 ? 2.138 -1.093 39.085 1.00 34.53 88 ASP A O 1
ATOM 691 N N . GLU A 1 89 ? 4.163 -1.188 40.077 1.00 37.75 89 GLU A N 1
ATOM 692 C CA . GLU A 1 89 ? 4.980 -1.648 38.953 1.00 37.75 89 GLU A CA 1
ATOM 693 C C . GLU A 1 89 ? 5.458 -3.056 39.307 1.00 37.75 89 GLU A C 1
ATOM 695 O O . GLU A 1 89 ? 6.105 -3.233 40.338 1.00 37.75 89 GLU A O 1
ATOM 700 N N . ALA A 1 90 ? 5.175 -4.044 38.458 1.00 33.16 90 ALA A N 1
ATOM 701 C CA . ALA A 1 90 ? 5.894 -5.311 38.494 1.00 33.16 90 ALA A CA 1
ATOM 702 C C . ALA A 1 90 ? 5.851 -6.029 37.134 1.00 33.16 90 ALA A C 1
ATOM 704 O O . ALA A 1 90 ? 4.918 -6.757 36.800 1.00 33.16 90 ALA A O 1
ATOM 705 N N . THR A 1 91 ? 6.908 -5.815 36.350 1.00 34.12 91 THR A N 1
ATOM 706 C CA . THR A 1 91 ? 7.760 -6.849 35.724 1.00 34.12 91 THR A CA 1
ATOM 707 C C . THR A 1 91 ? 7.113 -8.197 35.328 1.00 34.12 91 THR A C 1
ATOM 709 O O . THR A 1 91 ? 6.871 -9.070 36.160 1.00 34.12 91 THR A O 1
ATOM 712 N N . GLY A 1 92 ? 7.027 -8.452 34.012 1.00 33.38 92 GLY A N 1
ATOM 713 C CA . GLY A 1 92 ? 6.728 -9.765 33.421 1.00 33.38 92 GLY A CA 1
ATOM 714 C C . GLY A 1 92 ? 7.358 -9.950 32.031 1.00 33.38 92 GLY A C 1
ATOM 715 O O . GLY A 1 92 ? 6.996 -9.269 31.080 1.00 33.38 92 GLY A O 1
ATOM 716 N N . LYS A 1 93 ? 8.333 -10.864 31.950 1.00 33.81 93 LYS A N 1
ATOM 717 C CA . LYS A 1 93 ? 9.171 -11.285 30.803 1.00 33.81 93 LYS A CA 1
ATOM 718 C C . LYS A 1 93 ? 8.410 -11.864 29.589 1.00 33.81 93 LYS A C 1
ATOM 720 O O . LYS A 1 93 ? 7.431 -12.576 29.769 1.00 33.81 93 LYS A O 1
ATOM 725 N N . GLY A 1 94 ? 9.024 -11.727 28.403 1.00 28.67 94 GLY A N 1
ATOM 726 C CA . GLY A 1 94 ? 8.842 -12.574 27.200 1.00 28.67 94 GLY A CA 1
ATOM 727 C C . GLY A 1 94 ? 8.537 -11.739 25.944 1.00 28.67 94 GLY A C 1
ATOM 728 O O . GLY A 1 94 ? 7.655 -10.899 25.982 1.00 28.67 94 GLY A O 1
ATOM 729 N N . ASP A 1 95 ? 9.206 -11.817 24.794 1.00 31.61 95 ASP A N 1
ATOM 730 C CA . ASP A 1 95 ? 10.226 -12.726 24.285 1.00 31.61 95 ASP A CA 1
ATOM 731 C C . ASP A 1 95 ? 11.137 -11.989 23.293 1.00 31.61 95 ASP A C 1
ATOM 733 O O . ASP A 1 95 ? 10.731 -11.088 22.556 1.00 31.61 95 ASP A O 1
ATOM 737 N N . GLN A 1 96 ? 12.395 -12.413 23.287 1.00 32.06 96 GLN A N 1
ATOM 738 C CA . GLN A 1 96 ? 13.448 -11.967 22.389 1.00 32.06 96 GLN A CA 1
ATOM 739 C C . GLN A 1 96 ? 13.269 -12.659 21.030 1.00 32.06 96 GLN A C 1
ATOM 741 O O . GLN A 1 96 ? 13.321 -13.885 20.957 1.00 32.06 96 GLN A O 1
ATOM 746 N N . TYR A 1 97 ? 13.128 -11.899 19.942 1.00 28.16 97 TYR A N 1
ATOM 747 C CA . TYR A 1 97 ? 13.492 -12.398 18.615 1.00 28.16 97 TYR A CA 1
ATOM 748 C C . TYR A 1 97 ? 14.838 -11.780 18.234 1.00 28.16 97 TYR A C 1
ATOM 750 O O . TYR A 1 97 ? 14.978 -10.583 17.992 1.00 28.16 97 TYR A O 1
ATOM 758 N N . SER A 1 98 ? 15.863 -12.620 18.254 1.00 32.62 98 SER A N 1
ATOM 759 C CA . SER A 1 98 ? 17.197 -12.321 17.765 1.00 32.62 98 SER A CA 1
ATOM 760 C C . SER A 1 98 ? 17.200 -12.403 16.236 1.00 32.62 98 SER A C 1
ATOM 762 O O . SER A 1 98 ? 16.944 -13.449 15.645 1.00 32.62 98 SER A O 1
ATOM 764 N N . ALA A 1 99 ? 17.510 -11.293 15.574 1.00 31.20 99 ALA A N 1
ATOM 765 C CA . ALA A 1 99 ? 17.976 -11.300 14.193 1.00 31.20 99 ALA A CA 1
ATOM 766 C C . ALA A 1 99 ? 19.312 -10.561 14.178 1.00 31.20 99 ALA A C 1
ATOM 768 O O . ALA A 1 99 ? 19.380 -9.338 14.067 1.00 31.20 99 ALA A O 1
ATOM 769 N N . SER A 1 100 ? 20.375 -11.332 14.391 1.00 30.91 100 SER A N 1
ATOM 770 C CA . SER A 1 100 ? 21.755 -10.890 14.292 1.00 30.91 100 SER A CA 1
ATOM 771 C C . SER A 1 100 ? 22.016 -10.292 12.912 1.00 30.91 100 SER A C 1
ATOM 773 O O . SER A 1 100 ? 21.943 -10.955 11.878 1.00 30.91 100 SER A O 1
ATOM 775 N N . VAL A 1 101 ? 22.340 -9.004 12.925 1.00 31.81 101 VAL A N 1
ATOM 776 C CA . VAL A 1 101 ? 23.023 -8.312 11.842 1.00 31.81 101 VAL A CA 1
ATOM 777 C C . VAL A 1 101 ? 24.455 -8.836 11.820 1.00 31.81 101 VAL A C 1
ATOM 779 O O . VAL A 1 101 ? 25.220 -8.617 12.754 1.00 31.81 101 VAL A O 1
ATOM 782 N N . THR A 1 102 ? 24.829 -9.515 10.743 1.00 27.45 102 THR A N 1
ATOM 783 C CA . THR A 1 102 ? 26.233 -9.678 10.369 1.00 27.45 102 THR A CA 1
ATOM 784 C C . THR A 1 102 ? 26.370 -9.147 8.953 1.00 27.45 102 THR A C 1
ATOM 786 O O . THR A 1 102 ? 25.910 -9.745 7.982 1.00 27.45 102 THR A O 1
ATOM 789 N N . GLN A 1 103 ? 26.920 -7.937 8.882 1.00 35.34 103 GLN A N 1
ATOM 790 C CA . GLN A 1 103 ? 27.590 -7.398 7.707 1.00 35.34 103 GLN A CA 1
ATOM 791 C C . GLN A 1 103 ? 28.645 -8.406 7.253 1.00 35.34 103 GLN A C 1
ATOM 793 O O . GLN A 1 103 ? 29.382 -8.846 8.118 1.00 35.34 103 GLN A O 1
ATOM 798 N N . GLU A 1 104 ? 28.709 -8.738 5.958 1.00 26.11 104 GLU A N 1
ATOM 799 C CA . GLU A 1 104 ? 29.950 -8.844 5.168 1.00 26.11 104 GLU A CA 1
ATOM 800 C C . GLU A 1 104 ? 29.621 -8.946 3.659 1.00 26.11 104 GLU A C 1
ATOM 802 O O . GLU A 1 104 ? 28.698 -9.642 3.228 1.00 26.11 104 GLU A O 1
ATOM 807 N N . LYS A 1 105 ? 30.390 -8.222 2.843 1.00 30.06 105 LYS A N 1
ATOM 808 C CA . LYS A 1 105 ? 30.434 -8.208 1.367 1.00 30.06 105 LYS A CA 1
ATOM 809 C C . LYS A 1 105 ? 31.900 -7.894 0.996 1.00 30.06 105 LYS A C 1
ATOM 811 O O . LYS A 1 105 ? 32.470 -7.085 1.724 1.00 30.06 105 LYS A O 1
ATOM 816 N N . PRO A 1 106 ? 32.491 -8.298 -0.156 1.00 45.88 106 PRO A N 1
ATOM 817 C CA . PRO A 1 106 ? 32.333 -9.464 -1.051 1.00 45.88 106 PRO A CA 1
ATOM 818 C C . PRO A 1 106 ? 33.672 -10.261 -1.224 1.00 45.88 106 PRO A C 1
ATOM 820 O O . PRO A 1 106 ? 34.658 -9.960 -0.560 1.00 45.88 106 PRO A O 1
ATOM 823 N N . PRO A 1 107 ? 33.774 -11.223 -2.175 1.00 30.81 107 PRO A N 1
ATOM 824 C CA . PRO A 1 107 ? 34.591 -10.884 -3.350 1.00 30.81 107 PRO A CA 1
ATOM 825 C C . PRO A 1 107 ? 34.022 -11.342 -4.707 1.00 30.81 107 PRO A C 1
ATOM 827 O O . PRO A 1 107 ? 33.246 -12.286 -4.840 1.00 30.81 107 PRO A O 1
ATOM 830 N N . ILE A 1 108 ? 34.468 -10.617 -5.731 1.00 46.75 108 ILE A N 1
ATOM 831 C CA . ILE A 1 108 ? 34.275 -10.806 -7.173 1.00 46.75 108 ILE A CA 1
ATOM 832 C C . ILE A 1 108 ? 34.834 -12.163 -7.630 1.00 46.75 108 ILE A C 1
ATOM 834 O O . ILE A 1 108 ? 36.023 -12.392 -7.440 1.00 46.75 108 ILE A O 1
ATOM 838 N N . LYS A 1 109 ? 34.028 -13.000 -8.314 1.00 35.66 109 LYS A N 1
ATOM 839 C CA . LYS A 1 109 ? 34.497 -14.002 -9.302 1.00 35.66 109 LYS A CA 1
ATOM 840 C C . LYS A 1 109 ? 33.478 -14.218 -10.434 1.00 35.66 109 LYS A C 1
ATOM 842 O O . LYS A 1 109 ? 32.462 -14.881 -10.270 1.00 35.66 109 LYS A O 1
ATOM 847 N N . GLU A 1 110 ? 33.809 -13.606 -11.567 1.00 37.66 110 GLU A N 1
ATOM 848 C CA . GLU A 1 110 ? 33.822 -14.157 -12.930 1.00 37.66 110 GLU A CA 1
ATOM 849 C C . GLU A 1 110 ? 32.579 -14.829 -13.549 1.00 37.66 110 GLU A C 1
ATOM 851 O O . GLU A 1 110 ? 31.989 -15.793 -13.063 1.00 37.66 110 GLU A O 1
ATOM 856 N N . LYS A 1 111 ? 32.279 -14.340 -14.761 1.00 50.75 111 LYS A N 1
ATOM 857 C CA . LYS A 1 111 ? 31.381 -14.910 -15.768 1.00 50.75 111 LYS A CA 1
ATOM 858 C C . LYS A 1 111 ? 31.548 -16.432 -15.885 1.00 50.75 111 LYS A C 1
ATOM 860 O O . LYS A 1 111 ? 32.566 -16.912 -16.373 1.00 50.75 111 LYS A O 1
ATOM 865 N N . LYS A 1 112 ? 30.479 -17.183 -15.611 1.00 38.12 112 LYS A N 1
ATOM 866 C CA . LYS A 1 112 ? 30.254 -18.489 -16.246 1.00 38.12 112 LYS A CA 1
ATOM 867 C C . LYS A 1 112 ? 28.908 -18.492 -16.953 1.00 38.12 112 LYS A C 1
ATOM 869 O O . LYS A 1 112 ? 27.845 -18.602 -16.347 1.00 38.12 112 LYS A O 1
ATOM 874 N N . THR A 1 113 ? 28.995 -18.365 -18.269 1.00 52.22 113 THR A N 1
ATOM 875 C CA . THR A 1 1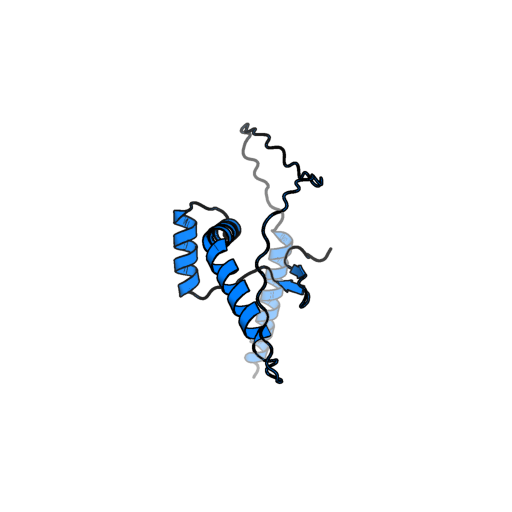13 ? 27.996 -18.758 -19.260 1.00 52.22 113 THR A CA 1
ATOM 876 C C . THR A 1 113 ? 27.443 -20.146 -18.929 1.00 52.22 113 THR A C 1
ATOM 878 O O . THR A 1 113 ? 28.016 -21.169 -19.295 1.00 52.22 113 THR A O 1
ATOM 881 N N . ARG A 1 114 ? 26.292 -20.218 -18.251 1.00 43.34 114 ARG A N 1
ATOM 882 C CA . ARG A 1 114 ? 25.516 -21.463 -18.178 1.00 43.34 114 ARG A CA 1
ATOM 883 C C . ARG A 1 114 ? 24.668 -21.588 -19.437 1.00 43.34 114 ARG A C 1
ATOM 885 O O . ARG A 1 114 ? 23.497 -21.223 -19.484 1.00 43.34 114 ARG A O 1
ATOM 892 N N . GLN A 1 115 ? 25.346 -22.075 -20.471 1.00 49.44 115 GLN A N 1
ATOM 893 C CA . GLN A 1 115 ? 24.795 -22.545 -21.730 1.00 49.44 115 GLN A CA 1
ATOM 894 C C . GLN A 1 115 ? 23.550 -23.424 -21.534 1.00 49.44 115 GLN A C 1
ATOM 896 O O . GLN A 1 115 ? 23.535 -24.373 -20.752 1.00 49.44 115 GLN A O 1
ATOM 901 N N . SER A 1 116 ? 22.537 -23.102 -22.340 1.00 55.34 116 SER A N 1
ATOM 902 C CA . SER A 1 116 ? 21.755 -24.047 -23.140 1.00 55.34 116 SER A CA 1
ATOM 903 C C . SER A 1 116 ? 21.284 -25.328 -22.441 1.00 55.34 116 SER A C 1
ATOM 905 O O . SER A 1 116 ? 21.871 -26.394 -22.596 1.00 55.34 116 SER A O 1
ATOM 907 N N . ARG A 1 117 ? 20.140 -25.255 -21.748 1.00 59.62 117 ARG A N 1
ATOM 908 C CA . ARG A 1 117 ? 19.273 -26.431 -21.512 1.00 59.62 117 ARG A CA 1
ATOM 909 C C . ARG A 1 117 ? 17.781 -26.111 -21.644 1.00 59.62 117 ARG A C 1
ATOM 911 O O . ARG A 1 117 ? 16.959 -26.597 -20.875 1.00 59.62 117 ARG A O 1
ATOM 918 N N . ARG A 1 118 ? 17.408 -25.282 -22.623 1.00 57.91 118 ARG A N 1
ATOM 919 C CA . ARG A 1 118 ? 15.996 -25.064 -22.997 1.00 57.91 118 ARG A CA 1
ATOM 920 C C . ARG A 1 118 ? 15.781 -25.020 -24.514 1.00 57.91 118 ARG A C 1
ATOM 922 O O . ARG A 1 118 ? 15.021 -24.189 -24.979 1.00 57.91 118 ARG A O 1
ATOM 929 N N . ASN A 1 119 ? 16.407 -25.911 -25.290 1.00 60.88 119 ASN A N 1
ATOM 930 C CA . ASN A 1 119 ? 16.248 -25.867 -26.755 1.00 60.88 119 ASN A CA 1
ATOM 931 C C . ASN A 1 119 ? 15.477 -27.033 -27.390 1.00 60.88 119 ASN A C 1
ATOM 933 O O . ASN A 1 119 ? 14.716 -26.776 -28.312 1.00 60.88 119 ASN A O 1
ATOM 937 N N . SER A 1 120 ? 15.553 -28.279 -26.917 1.00 58.56 120 SER A N 1
ATOM 938 C CA . SER A 1 120 ? 14.869 -29.384 -27.624 1.00 58.56 120 SER A CA 1
ATOM 939 C C . SER A 1 120 ? 13.366 -29.468 -27.319 1.00 58.56 120 SER A C 1
ATOM 941 O O . SER A 1 120 ? 12.544 -29.532 -28.231 1.00 58.56 120 SER A O 1
ATOM 943 N N . PHE A 1 121 ? 12.981 -29.385 -26.042 1.00 58.12 121 PHE A N 1
ATOM 944 C CA . PHE A 1 121 ? 11.580 -29.528 -25.621 1.00 58.12 121 PHE A CA 1
ATOM 945 C C . PHE A 1 121 ? 10.674 -28.395 -26.140 1.00 58.12 121 PHE A C 1
ATOM 947 O O . PHE A 1 121 ? 9.550 -28.633 -26.581 1.00 58.12 121 PHE A O 1
ATOM 954 N N . TYR A 1 122 ? 11.172 -27.152 -26.146 1.00 59.53 122 TYR A N 1
ATOM 955 C CA . TYR A 1 122 ? 10.416 -25.997 -26.641 1.00 59.53 122 TYR A CA 1
ATOM 956 C C . TYR A 1 122 ? 10.283 -25.980 -28.170 1.00 59.53 122 TYR A C 1
ATOM 958 O O . TYR A 1 122 ? 9.255 -25.517 -28.670 1.00 59.53 122 TYR A O 1
ATOM 966 N N . MET A 1 123 ? 11.268 -26.510 -28.905 1.00 60.56 123 MET A N 1
ATOM 967 C CA . MET A 1 123 ? 11.211 -26.627 -30.367 1.00 60.56 123 MET A CA 1
ATOM 968 C C . MET A 1 123 ? 10.187 -27.676 -30.808 1.00 60.56 123 MET A C 1
ATOM 970 O O . MET A 1 123 ? 9.293 -27.347 -31.588 1.00 60.56 123 MET A O 1
ATOM 974 N N . LEU A 1 124 ? 10.207 -28.871 -30.205 1.00 64.88 124 LEU A N 1
ATOM 975 C CA . LEU A 1 124 ? 9.221 -29.926 -30.478 1.00 64.88 124 LEU A CA 1
ATOM 976 C C . LEU A 1 124 ? 7.790 -29.479 -30.137 1.00 64.88 124 LEU A C 1
ATOM 978 O O . LEU A 1 124 ? 6.859 -29.655 -30.925 1.00 64.88 124 LEU A O 1
ATOM 982 N N . ALA A 1 125 ? 7.604 -28.802 -28.998 1.00 73.06 125 ALA A N 1
ATOM 983 C CA . ALA A 1 125 ? 6.298 -28.266 -28.621 1.00 73.06 125 ALA A CA 1
ATOM 984 C C . ALA A 1 125 ? 5.815 -27.146 -29.567 1.00 73.06 125 ALA A C 1
ATOM 986 O O . ALA A 1 125 ? 4.608 -26.962 -29.749 1.00 73.06 125 ALA A O 1
ATOM 987 N N . ARG A 1 126 ? 6.726 -26.377 -30.182 1.00 72.12 126 ARG A N 1
ATOM 988 C CA . ARG A 1 126 ? 6.380 -25.344 -31.174 1.00 72.12 126 ARG A CA 1
ATOM 989 C C . ARG A 1 126 ? 5.916 -25.970 -32.487 1.00 72.12 126 ARG A C 1
ATOM 991 O O . ARG A 1 126 ? 4.938 -25.484 -33.057 1.00 72.12 126 ARG A O 1
ATOM 998 N N . GLU A 1 127 ? 6.563 -27.039 -32.933 1.00 78.19 127 GLU A N 1
ATOM 999 C CA . GLU A 1 127 ? 6.169 -27.774 -34.140 1.00 78.19 127 GLU A CA 1
ATOM 1000 C C . GLU A 1 127 ? 4.827 -28.484 -33.968 1.00 78.19 127 GLU A C 1
ATOM 1002 O O . GLU A 1 127 ? 3.945 -28.323 -34.814 1.00 78.19 127 GLU A O 1
ATOM 1007 N N . ALA A 1 128 ? 4.607 -29.146 -32.828 1.00 88.81 128 ALA A N 1
ATOM 1008 C CA . ALA A 1 128 ? 3.321 -29.768 -32.511 1.00 88.81 128 ALA A CA 1
ATOM 1009 C C . ALA A 1 128 ? 2.161 -28.752 -32.565 1.00 88.81 128 ALA A C 1
ATOM 1011 O O . ALA A 1 128 ? 1.131 -29.001 -33.195 1.00 88.81 128 ALA A O 1
ATOM 1012 N N . ARG A 1 129 ? 2.349 -27.556 -31.984 1.00 85.00 129 ARG A N 1
ATOM 1013 C CA . ARG A 1 129 ? 1.349 -26.472 -32.036 1.00 85.00 129 ARG A CA 1
ATOM 1014 C C . ARG A 1 129 ? 1.116 -25.946 -33.452 1.00 85.00 129 ARG A C 1
ATOM 1016 O O . ARG A 1 129 ? -0.026 -25.654 -33.801 1.00 85.00 129 ARG A O 1
ATOM 1023 N N . LYS A 1 130 ? 2.167 -25.803 -34.268 1.00 88.81 130 LYS A N 1
ATOM 1024 C CA . LYS A 1 130 ? 2.032 -25.374 -35.672 1.00 88.81 130 LYS A CA 1
ATOM 1025 C C . LYS A 1 130 ? 1.235 -26.395 -36.486 1.00 88.81 130 LYS A C 1
ATOM 1027 O O . LYS A 1 130 ? 0.301 -26.002 -37.180 1.00 88.81 130 LYS A O 1
ATOM 1032 N N . LYS A 1 131 ? 1.539 -27.687 -36.335 1.00 89.81 131 LYS A N 1
ATOM 1033 C CA . LYS A 1 131 ? 0.839 -28.780 -37.027 1.00 89.81 131 LYS A CA 1
ATOM 1034 C C . LYS A 1 131 ? -0.644 -28.853 -36.644 1.00 89.81 131 LYS A C 1
ATOM 1036 O O . LYS A 1 131 ? -1.493 -28.995 -37.519 1.00 89.81 131 LYS A O 1
ATOM 1041 N N . ALA A 1 132 ? -0.970 -28.675 -35.361 1.00 88.00 132 ALA A N 1
ATOM 1042 C CA . ALA A 1 132 ? -2.360 -28.606 -34.904 1.00 88.00 132 ALA A CA 1
ATOM 1043 C C . ALA A 1 132 ? -3.120 -27.406 -35.504 1.00 88.00 132 ALA A C 1
ATOM 1045 O O . ALA A 1 132 ? -4.263 -27.550 -35.934 1.00 88.00 132 ALA A O 1
ATOM 1046 N N . ARG A 1 133 ? -2.478 -26.231 -35.584 1.00 90.94 133 ARG A N 1
ATOM 1047 C CA . ARG A 1 133 ? -3.074 -25.026 -36.190 1.00 90.94 133 ARG A CA 1
ATOM 1048 C C . ARG A 1 133 ? -3.309 -25.171 -37.694 1.00 90.94 133 ARG A C 1
ATOM 1050 O O . ARG A 1 133 ? -4.323 -24.680 -38.172 1.00 90.94 133 ARG A O 1
ATOM 1057 N N . ALA A 1 134 ? -2.411 -25.833 -38.424 1.00 87.88 134 ALA A N 1
ATOM 1058 C CA . ALA A 1 134 ? -2.591 -26.094 -39.853 1.00 87.88 134 ALA A CA 1
ATOM 1059 C C . ALA A 1 134 ? -3.820 -26.981 -40.110 1.00 87.88 134 ALA A C 1
ATOM 1061 O O . ALA A 1 134 ? -4.715 -26.582 -40.845 1.00 87.88 134 ALA A O 1
ATOM 1062 N N . ARG A 1 135 ? -3.937 -28.099 -39.381 1.00 85.50 135 ARG A N 1
ATOM 1063 C CA . ARG A 1 135 ? -5.100 -28.999 -39.470 1.00 85.50 135 ARG A CA 1
ATOM 1064 C C . ARG A 1 135 ? -6.422 -28.298 -39.140 1.00 85.50 135 ARG A C 1
ATOM 1066 O O . ARG A 1 135 ? -7.454 -28.610 -39.720 1.00 85.50 135 ARG A O 1
ATOM 1073 N N . ALA A 1 136 ? -6.412 -27.360 -38.192 1.00 84.69 136 ALA A N 1
ATOM 1074 C CA . ALA A 1 136 ? -7.601 -26.573 -37.873 1.00 84.69 136 ALA A CA 1
ATOM 1075 C C . ALA A 1 136 ? -8.015 -25.640 -39.025 1.00 84.69 136 ALA A C 1
ATOM 1077 O O . ALA A 1 136 ? -9.206 -25.454 -39.236 1.00 84.69 136 ALA A O 1
ATOM 1078 N N . ARG A 1 137 ? -7.050 -25.088 -39.774 1.00 86.38 137 ARG A N 1
ATOM 1079 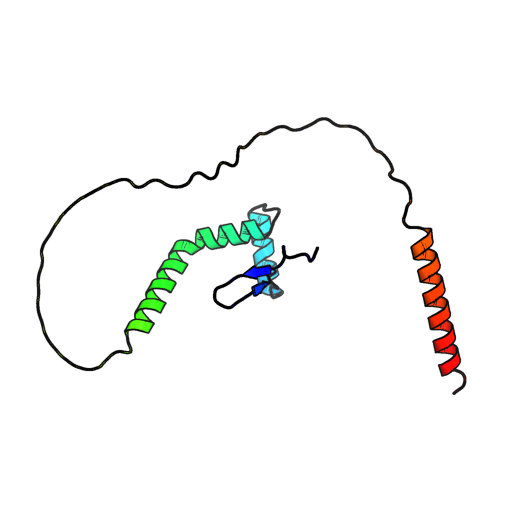C CA . ARG A 1 137 ? -7.316 -24.231 -40.940 1.00 86.38 137 ARG A CA 1
ATOM 1080 C C . ARG A 1 137 ? -7.832 -25.025 -42.138 1.00 86.38 137 ARG A C 1
ATOM 1082 O O . ARG A 1 137 ? -8.753 -24.560 -42.793 1.00 86.38 137 ARG A O 1
ATOM 1089 N N . GLU A 1 138 ? -7.305 -26.223 -42.388 1.00 79.62 138 GLU A N 1
ATOM 1090 C CA . GLU A 1 138 ? -7.815 -27.113 -43.449 1.00 79.62 138 GLU A CA 1
ATOM 1091 C C . GLU A 1 138 ? -9.312 -27.404 -43.256 1.00 79.62 138 GLU A C 1
ATOM 1093 O O . GLU A 1 138 ? -10.100 -27.237 -44.180 1.00 79.62 138 GLU A O 1
ATOM 1098 N N . ARG A 1 139 ? -9.738 -27.677 -42.015 1.00 76.00 139 ARG A N 1
ATOM 1099 C CA . ARG A 1 139 ? -11.157 -27.896 -41.674 1.00 76.00 139 ARG A CA 1
ATOM 1100 C C . ARG A 1 139 ? -12.076 -26.700 -41.937 1.00 76.00 139 ARG A C 1
ATOM 1102 O O . ARG A 1 139 ? -13.284 -26.883 -42.007 1.00 76.00 139 ARG A O 1
ATOM 1109 N N . THR A 1 140 ? -11.534 -25.484 -42.001 1.00 77.12 140 THR A N 1
ATOM 1110 C CA . THR A 1 140 ? -12.314 -24.264 -42.274 1.00 77.12 140 THR A CA 1
ATOM 1111 C C . THR A 1 140 ? -12.310 -23.863 -43.745 1.00 77.12 140 THR A C 1
ATOM 1113 O O . THR A 1 140 ? -13.049 -22.960 -44.101 1.00 77.12 140 THR A O 1
ATOM 1116 N N . VAL A 1 141 ? -11.471 -24.495 -44.572 1.00 67.38 141 VAL A N 1
ATOM 1117 C CA . VAL A 1 141 ? -11.391 -24.246 -46.023 1.00 67.38 141 VAL A CA 1
ATOM 1118 C C . VAL A 1 141 ? -12.200 -25.285 -46.810 1.00 67.38 141 VAL A C 1
ATOM 1120 O O . VAL A 1 141 ? -12.631 -25.013 -47.920 1.00 67.38 141 VAL A O 1
ATOM 1123 N N . GLU A 1 142 ? -12.446 -26.461 -46.227 1.00 59.81 142 GLU A N 1
ATOM 1124 C CA . GLU A 1 142 ? -13.251 -27.542 -46.820 1.00 59.81 142 GLU A CA 1
ATOM 1125 C C . GLU A 1 142 ? -14.777 -27.380 -46.592 1.00 59.81 142 GLU A C 1
ATOM 1127 O O . GLU A 1 142 ? -15.545 -28.316 -46.803 1.00 59.81 142 GLU A O 1
ATOM 1132 N N . LYS A 1 143 ? -15.220 -26.201 -46.134 1.00 50.72 143 LYS A N 1
ATOM 1133 C CA . LYS A 1 143 ? -16.625 -25.802 -45.950 1.00 50.72 143 LYS A CA 1
ATOM 1134 C C . LYS A 1 143 ? -16.915 -24.561 -46.777 1.00 50.72 143 LYS A C 1
ATOM 1136 O O . LYS A 1 143 ? -18.029 -24.504 -47.334 1.00 50.72 143 LYS A O 1
#

pLDDT: mean 71.35, std 25.31, range [26.11, 98.31]

Secondary structure (DSSP, 8-state):
----TTEEEETTEEEE------HHHHHHHHHHHHHTT-SSHHHHHHHHHHHTHHHHHHHHHHHHHHHTSS----------------------------------------------SSSHHHHHHHHHHHHHHHHHHHHHH--

Organism: Actinodium cunninghamii (NCBI:txid199376)

InterPro domains:
  IPR005333 Transcription factor, TCP [PTHR31072] (1-141)
  IPR017887 Transcription factor TCP subgroup [PF03634] (1-143)
  IPR017887 Transcription factor TCP subgroup [PS51369] (1-59)
  IPR017888 CYC/TB1, R domain [PS51370] (126-143)

Radius of gyration: 31.1 Å; chains: 1; bounding box: 69×41×92 Å

Sequence (143 aa):
KKDRHSKIYTARGPRDRRMRLSLEVAREFFDLQDMLEFDKASKTVEWLLSQSKSAIKELSRSIAKMNNSCTAGSASSTSECEVASGIDEATGKGDQYSASVTQEKPPIKEKKTRQSRRNSFYMLAREARKKARARARERTVEK